Protein AF-A0A381FK91-F1 (afdb_monomer)

InterPro domains:
  IPR026341 T9SS type B sorting domain [TIGR04131] (1-58)

Foldseek 3Di:
DADPVRDDQDDCDVVNVSDDDCHGPPHHDDFDKGKDKDWAQDPDPVSDIDIDIDIDGDDDDD

Organism: NCBI:txid254

Secondary structure (DSSP, 8-state):
-B-TT--B-----TTTTT---SEETTEEPPSEEEEEEEEEE-SSTT--EEEEEEEEEE----

Structure (mmCIF, N/CA/C/O backbone):
data_AF-A0A381FK91-F1
#
_entry.id   AF-A0A381FK91-F1
#
loop_
_atom_site.group_PDB
_atom_site.id
_atom_site.type_symbol
_atom_site.label_atom_id
_atom_site.label_alt_id
_atom_site.label_comp_id
_atom_site.label_asym_id
_atom_site.label_entity_id
_atom_site.label_seq_id
_atom_site.pdbx_PDB_ins_code
_atom_site.Cartn_x
_atom_site.Cartn_y
_atom_site.Cartn_z
_atom_site.occupancy
_atom_site.B_iso_or_equiv
_atom_site.auth_seq_id
_atom_site.auth_comp_id
_atom_site.auth_asym_id
_atom_site.auth_atom_id
_atom_site.pdbx_PDB_model_num
ATOM 1 N N . MET A 1 1 ? -2.639 3.384 -1.509 1.00 88.75 1 MET A N 1
ATOM 2 C CA . MET A 1 1 ? -3.559 2.414 -0.882 1.00 88.75 1 MET A CA 1
ATOM 3 C C . MET A 1 1 ? -4.892 3.102 -0.687 1.00 88.75 1 MET A C 1
ATOM 5 O O . MET A 1 1 ? -4.924 4.238 -0.216 1.00 88.75 1 MET A O 1
ATOM 9 N N . TYR A 1 2 ? -5.959 2.442 -1.107 1.00 92.94 2 TYR A N 1
ATOM 10 C CA . TYR A 1 2 ? -7.266 3.041 -1.303 1.00 92.94 2 TYR A CA 1
ATOM 11 C C . TYR A 1 2 ? -8.369 2.151 -0.731 1.00 92.94 2 TYR A C 1
ATOM 13 O O . TYR A 1 2 ? -8.250 0.923 -0.722 1.00 92.94 2 TYR A O 1
ATOM 21 N N . ASP A 1 3 ? -9.448 2.775 -0.265 1.00 91.06 3 ASP A N 1
ATOM 22 C CA . ASP A 1 3 ? -10.643 2.050 0.169 1.00 91.06 3 ASP A CA 1
ATOM 23 C C . ASP A 1 3 ? -11.515 1.590 -1.017 1.00 91.06 3 ASP A C 1
ATOM 25 O O . ASP A 1 3 ? -11.258 1.906 -2.182 1.00 91.06 3 ASP A O 1
ATOM 29 N N . ARG A 1 4 ? -12.584 0.845 -0.705 1.00 88.62 4 ARG A N 1
ATOM 30 C CA . ARG A 1 4 ? -13.597 0.373 -1.669 1.00 88.62 4 ARG A CA 1
ATOM 31 C C . ARG A 1 4 ? -14.319 1.484 -2.442 1.00 88.62 4 ARG A C 1
ATOM 33 O O . ARG A 1 4 ? -15.013 1.180 -3.404 1.00 88.62 4 ARG A O 1
ATOM 40 N N . TYR A 1 5 ? -14.196 2.736 -2.006 1.00 91.56 5 TYR A N 1
ATOM 41 C CA . TYR A 1 5 ? -14.803 3.905 -2.640 1.00 91.56 5 TYR A CA 1
ATOM 42 C C . TYR A 1 5 ? -13.784 4.703 -3.469 1.00 91.56 5 TYR A C 1
ATOM 44 O O . TYR A 1 5 ? -14.128 5.742 -4.020 1.00 91.56 5 TYR A O 1
ATOM 52 N N . GLY A 1 6 ? -12.534 4.235 -3.565 1.00 88.62 6 GLY A N 1
ATOM 53 C CA . GLY A 1 6 ? -11.475 4.908 -4.314 1.00 88.62 6 GLY A CA 1
ATOM 54 C C . GLY A 1 6 ? -10.807 6.059 -3.560 1.00 88.62 6 GLY A C 1
ATOM 55 O O . GLY A 1 6 ? -9.987 6.761 -4.145 1.00 88.62 6 GLY A O 1
ATOM 56 N N . ASN A 1 7 ? -11.085 6.249 -2.265 1.00 91.50 7 ASN A N 1
ATOM 57 C CA . ASN A 1 7 ? -10.407 7.283 -1.486 1.00 91.50 7 ASN A CA 1
ATOM 58 C C . ASN A 1 7 ? -8.995 6.834 -1.124 1.00 91.50 7 ASN A C 1
ATOM 60 O O . ASN A 1 7 ? -8.813 5.748 -0.563 1.00 91.50 7 ASN A O 1
ATOM 64 N N . LEU A 1 8 ? -8.003 7.694 -1.361 1.00 92.69 8 LEU A N 1
ATOM 65 C CA . LEU A 1 8 ? -6.635 7.460 -0.909 1.00 92.69 8 LEU A CA 1
ATOM 66 C C . LEU A 1 8 ? -6.598 7.474 0.623 1.00 92.69 8 LEU A C 1
ATOM 68 O O . LEU A 1 8 ? -6.936 8.469 1.259 1.00 92.69 8 LEU A O 1
ATOM 72 N N . LYS A 1 9 ? -6.183 6.360 1.224 1.00 93.75 9 LYS A N 1
ATOM 73 C CA . LYS A 1 9 ? -6.010 6.240 2.679 1.00 93.75 9 LYS A CA 1
ATOM 74 C C . LYS A 1 9 ? -4.560 6.361 3.099 1.00 93.75 9 LYS A C 1
ATOM 76 O O . LYS A 1 9 ? -4.275 6.875 4.176 1.00 93.75 9 LYS A O 1
ATOM 81 N N . TYR A 1 10 ? -3.648 5.868 2.275 1.00 93.50 10 TYR A N 1
ATOM 82 C CA . TYR A 1 10 ? -2.234 5.888 2.602 1.00 93.50 10 TYR A CA 1
ATOM 83 C C . TYR A 1 10 ? -1.381 5.874 1.341 1.00 93.50 10 TYR A C 1
ATOM 85 O O . TYR A 1 10 ? -1.692 5.161 0.379 1.00 93.50 10 TYR A O 1
ATOM 93 N N . GLN A 1 11 ? -0.286 6.622 1.374 1.00 94.25 11 GLN A N 1
ATOM 94 C CA . GLN A 1 11 ? 0.764 6.596 0.368 1.00 94.25 11 GLN A CA 1
ATOM 95 C C . GLN A 1 11 ? 2.092 6.362 1.079 1.00 94.25 11 GLN A C 1
ATOM 97 O O . GLN A 1 11 ? 2.492 7.160 1.922 1.00 94.25 11 GLN A O 1
ATOM 102 N N . ALA A 1 12 ? 2.745 5.254 0.737 1.00 92.12 12 ALA A N 1
ATOM 103 C CA . ALA A 1 12 ? 4.083 4.949 1.206 1.00 92.12 12 ALA A CA 1
ATOM 104 C C . ALA A 1 12 ? 5.074 5.558 0.207 1.00 92.12 12 ALA A C 1
ATOM 106 O O . ALA A 1 12 ? 5.089 5.183 -0.965 1.00 92.12 12 ALA A O 1
ATOM 107 N N . ASP A 1 13 ? 5.849 6.536 0.654 1.00 91.62 13 ASP A N 1
ATOM 108 C CA . ASP A 1 13 ? 6.884 7.204 -0.129 1.00 91.62 13 ASP A CA 1
ATOM 109 C C . ASP A 1 13 ? 8.250 7.026 0.545 1.00 91.62 13 ASP A C 1
ATOM 111 O O . ASP A 1 13 ? 8.377 6.344 1.566 1.00 91.62 13 ASP A O 1
ATOM 115 N N . LYS A 1 14 ? 9.285 7.651 -0.026 1.00 90.38 14 LYS A N 1
ATOM 116 C CA . LYS A 1 14 ? 10.649 7.596 0.510 1.00 90.38 14 LYS A CA 1
ATOM 117 C C . LYS A 1 14 ? 10.736 8.111 1.953 1.00 90.38 14 LYS A C 1
ATOM 119 O O . LYS A 1 14 ? 11.539 7.596 2.718 1.00 90.38 14 LYS A O 1
ATOM 124 N N . ILE A 1 15 ? 9.904 9.084 2.336 1.00 91.25 15 ILE A N 1
ATOM 125 C CA . ILE A 1 15 ? 9.869 9.634 3.703 1.00 91.25 15 ILE A CA 1
ATOM 126 C C . ILE A 1 15 ? 9.320 8.585 4.679 1.00 91.25 15 ILE A C 1
ATOM 128 O O . ILE A 1 15 ? 9.770 8.486 5.816 1.00 91.25 15 ILE A O 1
ATOM 132 N N . ARG A 1 16 ? 8.368 7.771 4.218 1.00 88.62 16 ARG A N 1
ATOM 133 C CA . ARG A 1 16 ? 7.737 6.685 4.981 1.00 88.62 16 ARG A CA 1
ATOM 134 C C . ARG A 1 16 ? 8.415 5.328 4.776 1.00 88.62 16 ARG A C 1
ATOM 136 O O . ARG A 1 16 ? 7.836 4.308 5.126 1.00 88.62 16 ARG A O 1
ATOM 143 N N . ASN A 1 17 ? 9.618 5.295 4.197 1.00 92.81 17 ASN A N 1
ATOM 144 C CA . ASN A 1 17 ? 10.382 4.073 3.916 1.00 92.81 17 ASN A CA 1
ATOM 145 C C . ASN A 1 17 ? 9.593 2.991 3.152 1.00 92.81 17 ASN A C 1
ATOM 147 O O . ASN A 1 17 ? 9.863 1.804 3.310 1.00 92.81 17 ASN A O 1
ATOM 151 N N . TYR A 1 18 ? 8.611 3.389 2.336 1.00 91.25 18 TYR A N 1
ATOM 152 C CA . TYR A 1 18 ? 7.717 2.474 1.616 1.00 91.25 18 TYR A CA 1
ATOM 153 C C . TYR A 1 18 ? 6.981 1.452 2.507 1.00 91.25 18 TYR A C 1
ATOM 155 O O . TYR A 1 18 ? 6.483 0.443 2.006 1.00 91.25 18 TYR A O 1
ATOM 163 N N . THR A 1 19 ? 6.868 1.707 3.812 1.00 91.62 19 THR A N 1
ATOM 164 C CA . THR A 1 19 ? 6.147 0.839 4.746 1.00 91.62 19 THR A CA 1
ATOM 165 C C . THR A 1 19 ? 4.750 1.372 5.018 1.00 91.62 19 THR A C 1
ATOM 167 O O . THR A 1 19 ? 4.438 2.533 4.766 1.00 91.62 19 THR A O 1
ATOM 170 N N . TRP A 1 20 ? 3.880 0.501 5.516 1.00 91.50 20 TRP A N 1
ATOM 171 C CA . TRP A 1 20 ? 2.561 0.869 6.003 1.00 91.50 20 TRP A CA 1
ATOM 172 C C . TRP A 1 20 ? 2.206 -0.029 7.186 1.00 91.50 20 TRP A C 1
ATOM 174 O O . TRP A 1 20 ? 2.383 -1.243 7.127 1.00 91.50 20 TRP A O 1
ATOM 184 N N . ASP A 1 21 ? 1.714 0.576 8.258 1.00 90.12 21 ASP A N 1
ATOM 185 C CA . ASP A 1 21 ? 1.480 -0.047 9.564 1.00 90.12 21 ASP A CA 1
ATOM 186 C C . ASP A 1 21 ? -0.004 -0.358 9.835 1.00 90.12 21 ASP A C 1
ATOM 188 O O . ASP A 1 21 ? -0.383 -0.698 10.954 1.00 90.12 21 ASP A O 1
ATOM 192 N N . GLY A 1 22 ? -0.872 -0.224 8.829 1.00 89.94 22 GLY A N 1
ATOM 193 C CA . GLY A 1 22 ? -2.317 -0.395 9.005 1.00 89.94 22 GLY A CA 1
ATOM 194 C C . GLY A 1 22 ? -3.053 0.875 9.444 1.00 89.94 22 GLY A C 1
ATOM 195 O O . GLY A 1 22 ? -4.267 0.830 9.669 1.00 89.94 22 GLY A O 1
ATOM 196 N N . THR A 1 23 ? -2.365 2.016 9.549 1.00 91.00 23 THR A N 1
ATOM 197 C CA . THR A 1 23 ? -2.967 3.289 9.962 1.00 91.00 23 THR A CA 1
ATOM 198 C C . THR A 1 23 ? -3.113 4.285 8.809 1.00 91.00 23 THR A C 1
ATOM 200 O O . THR A 1 23 ? -2.531 4.145 7.731 1.00 91.00 23 THR A O 1
ATOM 203 N N . SER A 1 24 ? -3.953 5.295 9.018 1.00 90.50 24 SER A N 1
ATOM 204 C CA . SER A 1 24 ? -4.106 6.467 8.161 1.00 90.50 24 SER A CA 1
ATOM 205 C C . SER A 1 24 ? -4.303 7.687 9.055 1.00 90.50 24 SER A C 1
ATOM 207 O O . SER A 1 24 ? -5.190 7.696 9.909 1.00 90.50 24 SER A O 1
ATOM 209 N N . GLY A 1 25 ? -3.434 8.694 8.920 1.00 86.88 25 GLY A N 1
ATOM 210 C CA . GLY A 1 25 ? -3.493 9.904 9.749 1.00 86.88 25 GLY A CA 1
ATOM 211 C C . GLY A 1 25 ? -3.402 9.630 11.258 1.00 86.88 25 GLY A C 1
ATOM 212 O O . GLY A 1 25 ? -4.097 10.278 12.034 1.00 86.88 25 GLY A O 1
ATOM 213 N N . GLY A 1 26 ? -2.616 8.626 11.669 1.00 87.81 26 GLY A N 1
ATOM 214 C CA . GLY A 1 26 ? -2.462 8.230 13.076 1.00 87.81 26 GLY A CA 1
ATOM 215 C C . GLY A 1 26 ? -3.629 7.423 13.656 1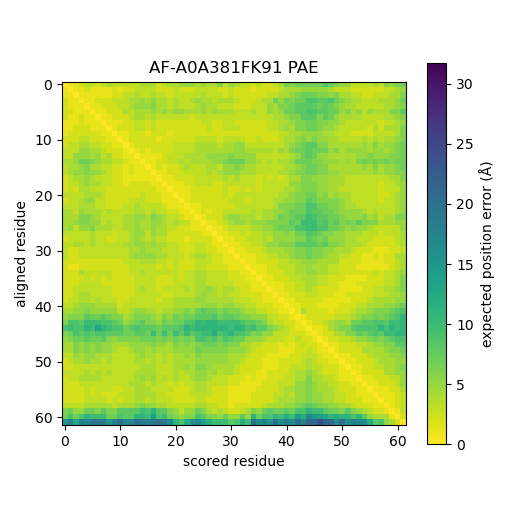.00 87.81 26 GLY A C 1
ATOM 216 O O . GLY A 1 26 ? -3.616 7.096 14.839 1.00 87.81 26 GLY A O 1
ATOM 217 N N . LYS A 1 27 ? -4.640 7.076 12.849 1.00 90.12 27 LYS A N 1
ATOM 218 C CA . LYS A 1 27 ? -5.774 6.239 13.261 1.00 90.12 27 LYS A CA 1
ATOM 219 C C . LYS A 1 27 ? -5.708 4.880 12.581 1.00 90.12 27 LYS A C 1
ATOM 221 O O . LYS A 1 27 ? -5.409 4.799 11.390 1.00 90.12 27 LYS A O 1
ATOM 226 N N . LYS A 1 28 ? -6.021 3.809 13.316 1.00 90.94 28 LYS A N 1
ATOM 227 C CA . LYS A 1 28 ? -6.159 2.475 12.717 1.00 90.94 28 LYS A CA 1
ATOM 228 C C . LYS A 1 28 ? -7.273 2.499 11.672 1.00 90.94 28 LYS A C 1
ATOM 230 O O . LYS A 1 28 ? -8.343 3.060 11.911 1.00 90.94 28 LYS A O 1
ATOM 235 N N . LEU A 1 29 ? -7.024 1.885 10.523 1.00 91.12 29 LEU A N 1
ATOM 236 C CA . LEU A 1 29 ? -8.049 1.736 9.501 1.00 91.12 29 LEU A CA 1
ATOM 237 C C . LEU A 1 29 ? -9.098 0.705 9.924 1.00 91.12 29 LEU A C 1
ATOM 239 O O . LEU A 1 29 ? -8.840 -0.200 10.723 1.00 91.12 29 LEU A O 1
ATOM 243 N N . SER A 1 30 ? -10.307 0.875 9.396 1.00 91.44 30 SER A N 1
ATOM 244 C CA . SER A 1 30 ? -11.399 -0.070 9.596 1.00 91.44 30 SER A CA 1
ATOM 245 C C . SER A 1 30 ? -11.039 -1.438 9.013 1.00 91.44 30 SER A C 1
ATOM 247 O O . SER A 1 30 ? -10.318 -1.540 8.022 1.00 91.44 30 SER A O 1
ATOM 249 N N . THR A 1 31 ? -11.575 -2.504 9.604 1.00 94.25 31 THR A N 1
ATOM 250 C CA . THR A 1 31 ? -11.486 -3.842 9.009 1.00 94.25 31 THR A CA 1
ATOM 251 C C . THR A 1 31 ? -12.162 -3.837 7.638 1.00 94.25 31 T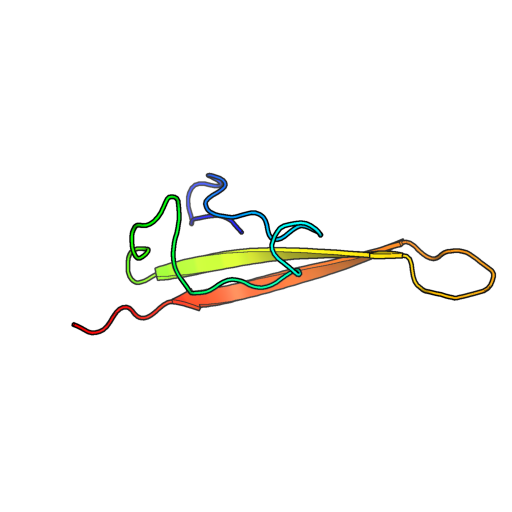HR A C 1
ATOM 253 O O . THR A 1 31 ? -13.306 -3.404 7.504 1.00 94.25 31 THR A O 1
ATOM 256 N N . GLY A 1 32 ? -11.456 -4.309 6.613 1.00 93.25 32 GLY A N 1
ATOM 257 C CA . GLY A 1 32 ? -11.950 -4.277 5.242 1.00 93.25 32 GLY A CA 1
ATOM 258 C C . GLY A 1 32 ? -10.894 -4.645 4.210 1.00 93.25 32 GLY A C 1
ATOM 259 O O . GLY A 1 32 ? -9.711 -4.794 4.519 1.00 93.25 32 GLY A O 1
ATOM 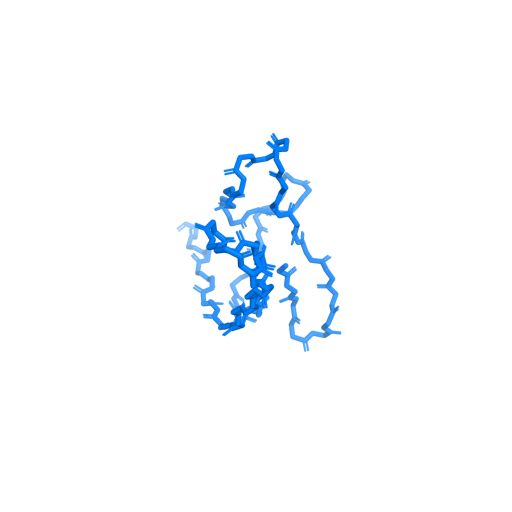260 N N . THR A 1 33 ? -11.341 -4.796 2.967 1.00 95.06 33 THR A N 1
ATOM 261 C CA . THR A 1 33 ? -10.461 -5.031 1.822 1.00 95.06 33 THR A CA 1
ATOM 262 C C . THR A 1 33 ? -10.081 -3.696 1.200 1.00 95.06 33 THR A C 1
ATOM 264 O O . THR A 1 33 ? -10.946 -2.892 0.851 1.00 95.06 33 THR A O 1
ATOM 267 N N . TYR A 1 34 ? -8.784 -3.479 1.045 1.00 94.44 34 TYR A N 1
ATOM 268 C CA . TYR A 1 34 ? -8.209 -2.286 0.447 1.00 94.44 34 TYR A CA 1
ATOM 269 C C . TYR A 1 34 ? -7.433 -2.676 -0.802 1.00 94.44 34 TYR A C 1
ATOM 271 O O . TYR A 1 34 ? -6.834 -3.751 -0.844 1.00 94.44 34 TYR A O 1
ATOM 279 N N . TRP A 1 35 ? -7.413 -1.809 -1.810 1.00 93.88 35 TRP A N 1
ATOM 280 C CA . TRP A 1 35 ? -6.527 -2.004 -2.954 1.00 93.88 35 TRP A CA 1
ATOM 281 C C . TRP A 1 35 ? -5.276 -1.155 -2.829 1.00 93.88 35 TRP A C 1
ATOM 283 O O . TRP A 1 35 ? -5.267 -0.050 -2.271 1.00 93.88 35 TRP A O 1
ATOM 293 N N . TYR A 1 36 ? -4.189 -1.6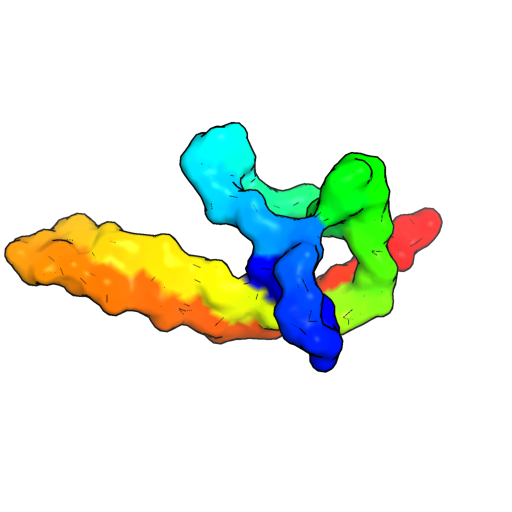76 -3.373 1.00 93.94 36 TYR A N 1
ATOM 294 C CA . TYR A 1 36 ? -2.925 -0.977 -3.436 1.00 93.94 36 TYR A CA 1
ATOM 295 C C . TYR A 1 36 ? -2.325 -1.074 -4.834 1.00 93.94 36 TYR A C 1
ATOM 297 O O . TYR A 1 36 ? -2.614 -1.985 -5.606 1.00 93.94 36 TYR A O 1
ATOM 305 N N . SER A 1 37 ? -1.486 -0.090 -5.130 1.00 93.94 37 SER A N 1
ATOM 306 C CA . SER A 1 37 ? -0.670 -0.008 -6.330 1.00 93.94 37 SER A CA 1
ATOM 307 C C . SER A 1 37 ? 0.743 0.311 -5.869 1.00 93.94 37 SER A C 1
ATOM 309 O O . SER A 1 37 ? 0.933 1.281 -5.134 1.00 93.94 37 SER A O 1
ATOM 311 N N . ILE A 1 38 ? 1.710 -0.486 -6.303 1.00 93.38 38 ILE A N 1
ATOM 312 C CA . ILE A 1 38 ? 3.144 -0.271 -6.114 1.00 93.38 38 ILE A CA 1
ATOM 313 C C . ILE A 1 38 ? 3.720 0.013 -7.495 1.00 93.38 38 ILE A C 1
ATOM 315 O O . ILE A 1 38 ? 3.359 -0.652 -8.463 1.00 93.38 38 ILE A O 1
ATOM 319 N N . SER A 1 39 ? 4.586 1.011 -7.601 1.00 94.06 39 SER A N 1
ATOM 320 C CA . SER A 1 39 ? 5.274 1.327 -8.848 1.00 94.06 39 SER A CA 1
ATOM 321 C C . SER A 1 39 ? 6.741 1.584 -8.574 1.00 94.06 39 SER A C 1
ATOM 323 O O . SER A 1 39 ? 7.061 2.328 -7.645 1.00 94.06 39 SER A O 1
ATOM 325 N N . TRP A 1 40 ? 7.607 1.005 -9.392 1.00 94.06 40 TRP A N 1
ATOM 326 C CA . TRP A 1 40 ? 9.042 1.241 -9.348 1.00 94.06 40 TRP A CA 1
ATOM 327 C C . TRP A 1 40 ? 9.621 1.218 -10.759 1.00 94.06 40 TRP A C 1
ATOM 329 O O . TRP A 1 40 ? 9.000 0.722 -11.698 1.00 94.06 40 TRP A O 1
ATOM 339 N N . THR A 1 41 ? 10.809 1.791 -10.890 1.00 95.50 41 THR A N 1
ATOM 340 C CA . THR A 1 41 ? 11.620 1.679 -12.097 1.00 95.50 41 THR A CA 1
ATOM 341 C C . THR A 1 41 ? 12.630 0.568 -11.863 1.00 95.50 41 THR A C 1
ATOM 343 O O . THR A 1 41 ? 13.375 0.619 -10.882 1.00 95.50 41 THR A O 1
ATOM 346 N N . GLU A 1 42 ? 12.623 -0.449 -12.718 1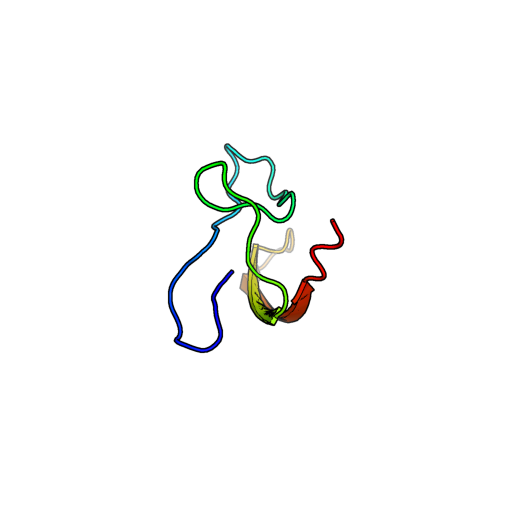.00 93.88 42 GLU A N 1
ATOM 347 C CA . GLU A 1 42 ? 13.612 -1.522 -12.688 1.00 93.88 42 GLU A CA 1
ATOM 348 C C . GLU A 1 42 ? 15.007 -0.962 -12.942 1.00 93.88 42 GLU A C 1
ATOM 350 O O . GLU A 1 42 ? 15.197 -0.060 -13.760 1.00 93.88 42 GLU A O 1
ATOM 355 N N . ASN A 1 43 ? 16.000 -1.535 -12.266 1.00 93.44 43 ASN A N 1
ATOM 356 C CA . ASN A 1 43 ? 17.400 -1.199 -12.502 1.00 93.44 43 ASN A CA 1
ATOM 357 C C . ASN A 1 43 ? 17.961 -2.018 -13.677 1.00 93.44 43 ASN A C 1
ATOM 359 O O . ASN A 1 43 ? 18.906 -2.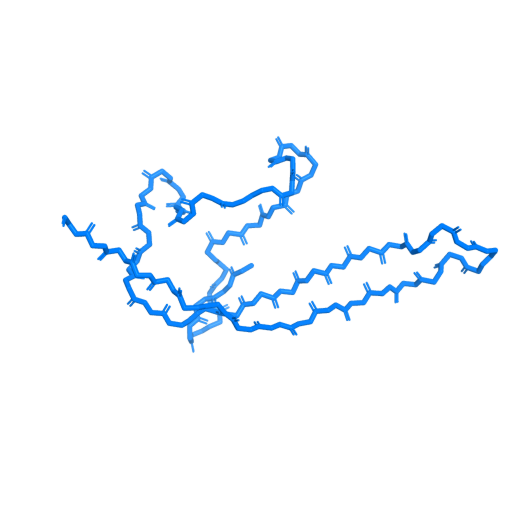794 -13.525 1.00 93.44 43 ASN A O 1
ATOM 363 N N . ASP A 1 44 ? 17.321 -1.895 -14.836 1.00 92.75 44 ASP A N 1
ATOM 364 C CA . ASP A 1 44 ? 17.753 -2.492 -16.094 1.00 92.75 44 ASP A CA 1
ATOM 365 C C . ASP A 1 44 ? 18.231 -1.413 -17.079 1.00 92.75 44 ASP A C 1
ATOM 367 O O . ASP A 1 44 ? 18.119 -0.211 -16.840 1.00 92.75 44 ASP A O 1
ATOM 371 N N . LYS A 1 45 ? 18.784 -1.832 -18.224 1.00 92.94 45 LYS A N 1
ATOM 372 C CA . LYS A 1 45 ? 19.283 -0.889 -19.243 1.00 92.94 45 LYS A CA 1
ATOM 373 C C . LYS A 1 45 ? 18.195 0.029 -19.813 1.00 92.94 45 LYS A C 1
ATOM 375 O O . LYS A 1 45 ? 18.530 1.062 -20.385 1.00 92.94 45 LYS A O 1
ATOM 380 N N . ASN A 1 46 ? 16.927 -0.353 -19.683 1.00 94.06 46 ASN A N 1
ATOM 381 C CA . ASN A 1 46 ? 15.801 0.335 -20.303 1.00 94.06 46 ASN A CA 1
ATOM 382 C C . ASN A 1 46 ? 15.027 1.216 -19.312 1.00 94.06 46 ASN A C 1
ATOM 384 O O . ASN A 1 46 ? 14.104 1.907 -19.737 1.00 94.06 46 ASN A O 1
ATOM 388 N N . ASN A 1 47 ? 15.405 1.228 -18.026 1.00 92.31 47 ASN A N 1
ATOM 389 C CA . ASN A 1 47 ? 14.659 1.874 -16.947 1.00 92.31 47 ASN A CA 1
ATOM 390 C C . ASN A 1 47 ? 13.172 1.494 -16.992 1.00 92.31 47 ASN A C 1
ATOM 392 O O . ASN A 1 47 ? 12.289 2.357 -17.013 1.00 92.31 47 ASN A O 1
ATOM 396 N N . THR A 1 48 ? 12.893 0.194 -17.067 1.00 95.50 48 THR A N 1
ATOM 397 C CA . THR A 1 48 ? 11.530 -0.306 -17.260 1.00 95.50 48 THR A CA 1
ATOM 398 C C . THR A 1 48 ? 10.624 0.128 -16.107 1.00 95.50 48 THR A C 1
ATOM 400 O O . THR A 1 48 ? 10.904 -0.142 -14.940 1.00 95.50 48 THR A O 1
ATOM 403 N N . GLN A 1 49 ? 9.516 0.806 -16.416 1.00 95.50 49 GLN A N 1
ATOM 404 C CA . GLN A 1 49 ? 8.541 1.210 -15.406 1.00 95.50 49 GLN A CA 1
ATOM 405 C C . GLN A 1 49 ? 7.583 0.054 -15.107 1.00 95.50 49 GLN A C 1
ATOM 407 O O . GLN A 1 49 ? 6.738 -0.302 -15.930 1.00 95.50 49 GLN A O 1
ATOM 412 N N . THR A 1 50 ? 7.674 -0.489 -13.897 1.00 96.12 50 THR A N 1
ATOM 413 C CA . THR A 1 50 ? 6.834 -1.589 -13.429 1.00 96.12 50 THR A CA 1
ATOM 414 C C . THR A 1 50 ? 5.745 -1.067 -12.500 1.00 96.12 50 THR A C 1
ATOM 416 O O . THR A 1 50 ? 5.973 -0.216 -11.635 1.00 96.12 50 THR A O 1
ATOM 419 N N . LYS A 1 51 ? 4.528 -1.597 -12.664 1.00 95.75 51 LYS A N 1
ATOM 420 C CA . LYS A 1 51 ? 3.392 -1.338 -11.778 1.00 95.75 51 LYS A CA 1
ATOM 421 C C . LYS A 1 51 ? 2.747 -2.651 -11.365 1.00 95.75 51 LYS A C 1
ATOM 423 O O . LYS A 1 51 ? 2.376 -3.460 -12.209 1.00 95.75 51 LYS A O 1
ATOM 428 N N . TYR A 1 52 ? 2.553 -2.816 -10.066 1.00 94.31 52 TYR A N 1
ATOM 429 C CA . TYR A 1 52 ? 1.892 -3.964 -9.470 1.00 94.31 52 TYR A 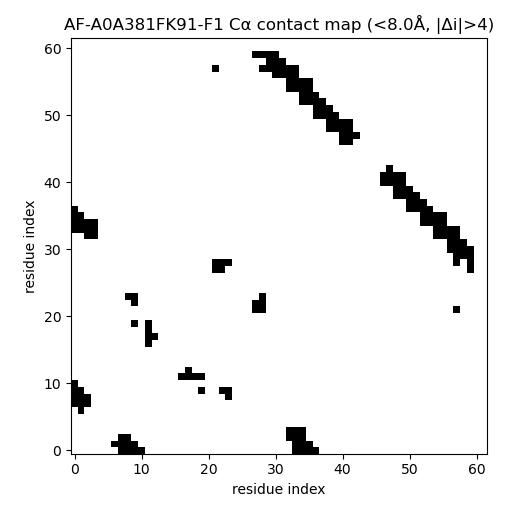CA 1
ATOM 430 C C . TYR A 1 52 ? 0.665 -3.514 -8.681 1.00 94.31 52 TYR A C 1
ATOM 432 O O . TYR A 1 52 ? 0.754 -2.606 -7.855 1.00 94.31 52 TYR A O 1
ATOM 440 N N . ASN A 1 53 ? -0.481 -4.149 -8.926 1.00 94.94 53 ASN A N 1
ATOM 441 C CA . ASN A 1 53 ? -1.733 -3.854 -8.233 1.00 94.94 53 ASN A CA 1
ATOM 442 C C . ASN A 1 53 ? -2.216 -5.097 -7.493 1.00 94.94 53 ASN A C 1
ATOM 444 O O . ASN A 1 53 ? -2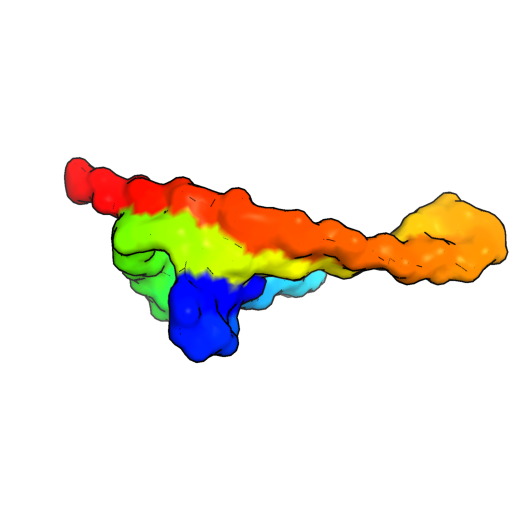.078 -6.213 -7.989 1.00 94.94 53 ASN A O 1
ATOM 448 N N . GLY A 1 54 ? -2.835 -4.901 -6.336 1.00 94.94 54 GLY A N 1
ATOM 449 C CA . GLY A 1 54 ? -3.365 -6.004 -5.551 1.00 94.94 54 GLY A CA 1
ATOM 450 C C . GLY A 1 54 ? -4.375 -5.560 -4.509 1.00 94.94 54 GLY A C 1
ATOM 451 O O . GLY A 1 54 ? -4.661 -4.372 -4.341 1.00 94.94 54 GLY A O 1
ATOM 452 N N . TRP A 1 55 ? -4.897 -6.550 -3.793 1.00 94.12 55 TRP A N 1
ATOM 453 C CA . TRP A 1 55 ? -5.814 -6.365 -2.677 1.00 94.12 55 TRP A CA 1
ATOM 454 C C . TRP A 1 55 ? -5.152 -6.828 -1.386 1.00 94.12 55 TRP A C 1
ATOM 456 O O . TRP A 1 55 ? -4.387 -7.792 -1.375 1.00 94.12 55 TRP A O 1
ATOM 466 N N . VAL A 1 56 ? -5.461 -6.147 -0.290 1.00 93.00 56 VAL A N 1
ATOM 467 C CA . VAL A 1 56 ? -5.040 -6.521 1.056 1.00 93.00 56 VAL A CA 1
ATOM 468 C C . VAL A 1 56 ? -6.246 -6.486 1.985 1.00 93.00 56 VAL A C 1
ATOM 470 O O . VAL A 1 56 ? -7.019 -5.527 1.994 1.00 93.00 56 VAL A O 1
ATOM 473 N N . LEU A 1 57 ? -6.422 -7.554 2.758 1.00 94.38 57 LEU A N 1
ATOM 474 C CA . LEU A 1 57 ? -7.439 -7.628 3.799 1.00 94.38 57 LEU A CA 1
ATOM 475 C C . LEU A 1 57 ? -6.847 -7.114 5.110 1.00 94.38 57 LEU A C 1
ATOM 477 O O . LEU A 1 57 ? -5.974 -7.750 5.697 1.00 94.38 57 LEU A O 1
ATOM 481 N N . VAL A 1 58 ? -7.355 -5.985 5.587 1.00 93.69 58 VAL A N 1
ATOM 482 C CA . VAL A 1 58 ? -7.005 -5.427 6.894 1.00 93.69 58 VAL A CA 1
ATOM 483 C C . VAL A 1 58 ? -7.964 -5.987 7.927 1.00 93.69 58 VAL A C 1
ATOM 485 O O . VAL A 1 58 ? -9.180 -5.872 7.771 1.00 93.69 58 VAL A O 1
ATOM 488 N N . LYS A 1 59 ? -7.420 -6.575 8.993 1.00 92.06 59 LYS A N 1
ATOM 489 C CA . LYS A 1 59 ? -8.181 -7.017 10.165 1.00 92.06 59 LYS A CA 1
ATOM 490 C C . LYS A 1 59 ? -7.682 -6.262 11.382 1.00 92.06 59 LYS A C 1
ATOM 492 O O . LYS A 1 59 ? -6.629 -6.586 11.922 1.00 92.06 59 LYS A O 1
ATOM 497 N N . ASN A 1 60 ? -8.447 -5.273 11.811 1.00 85.94 60 ASN A N 1
ATOM 498 C CA . ASN A 1 60 ? -8.236 -4.632 13.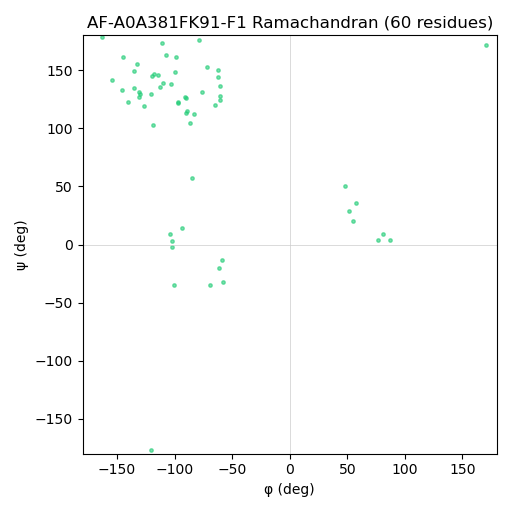093 1.00 85.94 60 ASN A CA 1
ATOM 499 C C . ASN A 1 60 ? -8.993 -5.457 14.139 1.00 85.94 60 ASN A C 1
ATOM 501 O O . ASN A 1 60 ? -10.224 -5.476 14.144 1.00 85.94 60 ASN A O 1
ATOM 505 N N . ARG A 1 61 ? -8.243 -6.235 14.919 1.00 81.69 61 ARG A N 1
ATOM 506 C CA . ARG A 1 61 ? -8.751 -6.963 16.081 1.00 81.69 61 ARG A CA 1
ATOM 507 C C . ARG A 1 61 ? -8.436 -6.087 17.288 1.00 81.69 61 ARG A C 1
ATOM 509 O O . ARG A 1 61 ? -7.281 -5.684 17.437 1.00 81.69 61 ARG A O 1
ATOM 516 N N . GLU A 1 62 ? -9.468 -5.721 18.037 1.00 67.56 62 GLU A N 1
ATOM 517 C CA . GLU A 1 62 ? -9.298 -5.133 19.370 1.00 67.56 62 GLU A CA 1
ATOM 518 C C . GLU A 1 62 ? -8.600 -6.122 20.305 1.00 67.56 62 GLU A C 1
ATOM 520 O O . GLU A 1 62 ? -8.818 -7.348 20.136 1.00 67.56 62 GLU A O 1
#

Radius of gyration: 13.72 Å; Cα contacts (8 Å, |Δi|>4): 90; chains: 1; bounding box: 34×18×40 Å

Mean predicted aligned error: 3.91 Å

Solvent-accessible surface area (backbone atoms only — not comparable to full-atom values): 3973 Å² total; per-residue (Å²): 57,23,45,89,85,68,49,80,54,42,82,58,41,83,92,51,70,64,51,85,89,64,53,38,96,90,37,76,49,73,64,44,64,29,40,40,71,50,74,52,63,46,99,54,100,76,52,46,78,46,77,49,76,52,77,46,79,44,77,67,76,132

pLDDT: mean 91.82, std 4.06, range [67.56, 96.12]

Sequence (62 aa):
MYDRYGNLKYQADKIRNYTWDGTSGGKKLSTGTYWYSISWTENDKNNTQTKYNGWVLVKNRE

Nearest PDB structures (foldseek):
  8a5p-assembly1_X  TM=2.260E-01  e=3.001E+00  Thermochaetoides thermophila
  4p24-assembly1_G  TM=3.645E-01  e=8.752E+00  Staphylococcus aureus subsp. aureus Mu50
  8a5q-assembly1_X  TM=2.598E-01  e=6.264E+00  Thermochaetoides thermophila